Protein AF-A0A483A9T4-F1 (afdb_monomer_lite)

pLDDT: mean 86.32, std 17.81, range [47.78, 98.62]

Radius of gyration: 27.66 Å; chains: 1; bounding box: 50×21×95 Å

Structure (mmCIF, N/CA/C/O backbone):
data_AF-A0A483A9T4-F1
#
_entry.id   AF-A0A483A9T4-F1
#
loop_
_atom_site.group_PDB
_atom_site.id
_atom_site.type_symbol
_atom_site.label_atom_id
_atom_site.label_alt_id
_atom_site.label_comp_id
_atom_site.label_asym_id
_atom_site.label_entity_id
_atom_site.label_seq_id
_atom_site.pdbx_PDB_ins_code
_atom_site.Cartn_x
_atom_site.Cartn_y
_atom_site.Cartn_z
_atom_site.occupancy
_atom_site.B_iso_or_equiv
_atom_site.auth_seq_id
_atom_site.auth_comp_id
_atom_site.auth_asym_id
_atom_site.auth_atom_id
_atom_site.pdbx_PDB_model_num
ATOM 1 N N . MET A 1 1 ? 16.629 0.950 -12.809 1.00 86.12 1 MET A N 1
ATOM 2 C CA . MET A 1 1 ? 16.242 0.219 -11.592 1.00 86.12 1 MET A CA 1
ATOM 3 C C . MET A 1 1 ? 14.754 -0.090 -11.667 1.00 86.12 1 MET A C 1
ATOM 5 O O . MET A 1 1 ? 14.010 0.614 -12.337 1.00 86.12 1 MET A O 1
ATOM 9 N N . GLN A 1 2 ? 14.324 -1.174 -11.019 1.00 92.62 2 GLN A N 1
ATOM 10 C CA . GLN A 1 2 ? 12.915 -1.572 -11.004 1.00 92.62 2 GLN A CA 1
ATOM 11 C C . GLN A 1 2 ? 12.216 -1.025 -9.761 1.00 92.62 2 GLN A C 1
ATOM 13 O O . GLN A 1 2 ? 12.588 -1.358 -8.632 1.00 92.62 2 GLN A O 1
ATOM 18 N N . HIS A 1 3 ? 11.168 -0.243 -9.980 1.00 95.88 3 HIS A N 1
ATOM 19 C CA . HIS A 1 3 ? 10.283 0.289 -8.953 1.00 95.88 3 HIS A CA 1
ATOM 20 C C . HIS A 1 3 ? 9.021 -0.555 -8.893 1.00 95.88 3 HIS A C 1
ATOM 22 O O . HIS A 1 3 ? 8.415 -0.844 -9.918 1.00 95.88 3 HIS A O 1
ATOM 28 N N . LYS A 1 4 ? 8.608 -0.972 -7.702 1.00 97.50 4 LYS A N 1
ATOM 29 C CA . LYS A 1 4 ? 7.350 -1.699 -7.514 1.00 97.50 4 LYS A CA 1
ATOM 30 C C . LYS A 1 4 ? 6.236 -0.703 -7.247 1.00 97.50 4 LYS A C 1
ATOM 32 O O . LYS A 1 4 ? 6.438 0.253 -6.506 1.00 97.50 4 LYS A O 1
ATOM 37 N N . ILE A 1 5 ? 5.085 -0.950 -7.853 1.00 98.06 5 ILE A N 1
ATOM 38 C CA . ILE A 1 5 ? 3.920 -0.071 -7.817 1.00 98.06 5 ILE A CA 1
ATOM 39 C C . ILE A 1 5 ? 2.925 -0.622 -6.805 1.00 98.06 5 ILE A C 1
ATOM 41 O O . ILE A 1 5 ? 2.579 -1.809 -6.849 1.00 98.06 5 ILE A O 1
ATOM 45 N N . PHE A 1 6 ? 2.451 0.240 -5.916 1.00 98.44 6 PHE A N 1
ATOM 46 C CA . PHE A 1 6 ? 1.518 -0.105 -4.853 1.00 98.44 6 PHE A CA 1
ATOM 47 C C . PHE A 1 6 ? 0.378 0.906 -4.777 1.00 98.44 6 PHE A C 1
ATOM 49 O O . PHE A 1 6 ? 0.496 2.033 -5.249 1.00 98.44 6 PHE A O 1
ATOM 56 N N . THR A 1 7 ? -0.730 0.501 -4.172 1.00 98.38 7 THR A N 1
ATOM 57 C CA . THR A 1 7 ? -1.854 1.380 -3.833 1.00 98.38 7 THR A CA 1
ATOM 58 C C . THR A 1 7 ? -2.540 0.862 -2.575 1.00 98.38 7 THR A C 1
ATOM 60 O O . THR A 1 7 ? -2.379 -0.304 -2.211 1.00 98.38 7 THR A O 1
ATOM 63 N N . 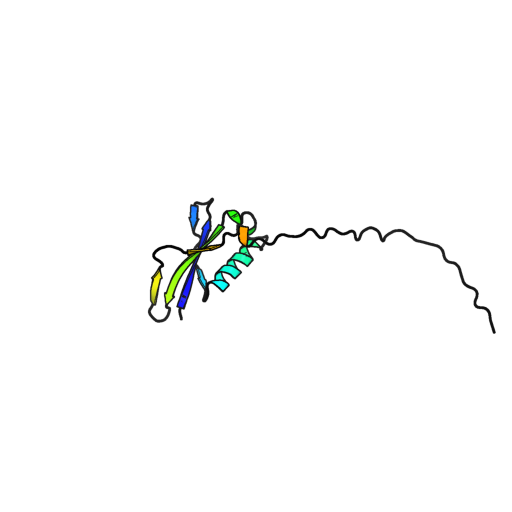ILE A 1 8 ? -3.313 1.720 -1.923 1.00 98.50 8 ILE A N 1
ATOM 64 C CA . ILE A 1 8 ? -4.180 1.360 -0.805 1.00 98.50 8 ILE A CA 1
ATOM 65 C C . ILE A 1 8 ? -5.617 1.480 -1.302 1.00 98.50 8 ILE A C 1
ATOM 67 O O . ILE A 1 8 ? -5.989 2.496 -1.888 1.00 98.50 8 ILE A O 1
ATOM 71 N N . TYR A 1 9 ? -6.410 0.435 -1.103 1.00 98.56 9 TYR A N 1
ATOM 72 C CA . TYR A 1 9 ? -7.844 0.461 -1.371 1.00 98.56 9 TYR A CA 1
ATOM 73 C C . TYR A 1 9 ? -8.600 0.797 -0.092 1.00 98.56 9 TYR A C 1
ATOM 75 O O . TYR A 1 9 ? -8.346 0.157 0.927 1.00 98.56 9 TYR A O 1
ATOM 83 N N . ASP A 1 10 ? -9.515 1.758 -0.173 1.00 98.12 10 ASP A N 1
ATOM 84 C CA . ASP A 1 10 ? -10.493 2.090 0.861 1.00 98.12 10 ASP A CA 1
ATOM 85 C C . ASP A 1 10 ? -11.826 1.421 0.501 1.00 98.12 10 ASP A C 1
ATOM 87 O O . ASP A 1 10 ? -12.482 1.789 -0.481 1.00 98.12 10 ASP A O 1
ATOM 91 N N . GLU A 1 11 ? -12.220 0.417 1.280 1.00 97.88 11 GLU A N 1
ATOM 92 C CA . GLU A 1 11 ? -13.448 -0.344 1.058 1.00 97.88 11 GLU A CA 1
ATOM 93 C C . GLU A 1 11 ? -14.710 0.503 1.290 1.00 97.88 11 GLU A C 1
ATOM 95 O O . GLU A 1 11 ? -15.722 0.290 0.622 1.00 97.88 11 GLU A O 1
ATOM 100 N N . LYS A 1 12 ? -14.670 1.492 2.192 1.00 97.25 12 LYS A N 1
ATOM 101 C CA . LYS A 1 12 ? -15.837 2.337 2.505 1.00 97.25 12 LYS A CA 1
ATOM 102 C C . LYS A 1 12 ? -16.041 3.438 1.484 1.00 97.25 12 LYS A C 1
ATOM 104 O O . LYS A 1 12 ? -17.183 3.741 1.146 1.00 97.25 12 LYS A O 1
ATOM 109 N N . ALA A 1 13 ? -14.957 4.005 0.967 1.00 97.06 13 ALA A N 1
ATOM 110 C CA . ALA A 1 13 ? -15.012 4.944 -0.146 1.00 97.06 13 ALA A CA 1
ATOM 111 C C . ALA A 1 13 ? -15.204 4.235 -1.499 1.00 97.06 13 ALA A C 1
ATOM 113 O O . ALA A 1 13 ? -15.618 4.866 -2.471 1.00 97.06 13 ALA A O 1
ATOM 114 N N . GLY A 1 14 ? -14.884 2.939 -1.582 1.00 97.31 14 GLY A N 1
ATOM 115 C CA . GLY A 1 14 ? -14.892 2.181 -2.830 1.00 97.31 14 GLY A CA 1
ATOM 116 C C . GLY A 1 14 ? -13.826 2.661 -3.821 1.00 97.31 14 GLY A C 1
ATOM 117 O O . GLY A 1 14 ? -14.010 2.526 -5.031 1.00 97.31 14 GLY A O 1
ATOM 118 N N . ALA A 1 15 ? -12.724 3.233 -3.328 1.00 97.50 15 ALA A N 1
ATOM 119 C CA . ALA A 1 15 ? -11.740 3.952 -4.132 1.00 97.50 15 ALA A CA 1
ATOM 120 C C . ALA A 1 15 ? -10.296 3.562 -3.787 1.00 97.50 15 ALA A C 1
ATOM 122 O O . ALA A 1 15 ? -9.990 3.121 -2.682 1.00 97.50 15 ALA A O 1
ATOM 123 N N . TYR A 1 16 ? -9.395 3.746 -4.753 1.00 98.12 16 TYR A N 1
ATOM 124 C CA . TYR A 1 16 ? -7.959 3.564 -4.557 1.00 98.12 16 TYR A CA 1
ATOM 125 C C . TYR A 1 16 ? -7.285 4.902 -4.291 1.00 98.12 16 TYR A C 1
ATOM 127 O O . TYR A 1 16 ? -7.582 5.904 -4.944 1.00 98.12 16 TYR A O 1
ATOM 135 N N . PHE A 1 17 ? -6.323 4.895 -3.378 1.00 97.69 17 PHE A N 1
ATOM 136 C CA . PHE A 1 17 ? -5.421 6.019 -3.190 1.00 97.69 17 PHE A CA 1
ATOM 137 C C . PHE A 1 17 ? -4.480 6.145 -4.398 1.00 97.69 17 PHE A C 1
ATOM 139 O O . PHE A 1 1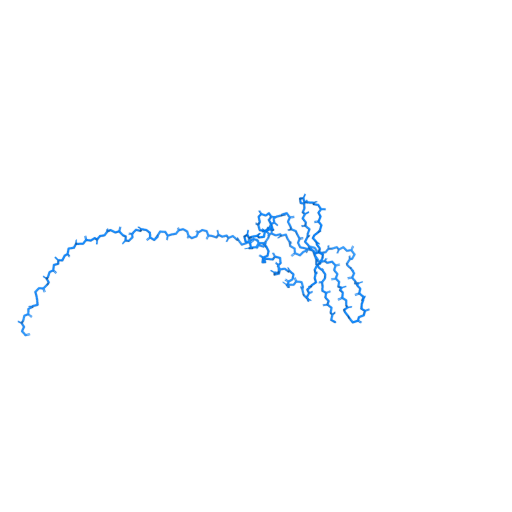7 ? -4.240 5.151 -5.103 1.00 97.69 17 PHE A O 1
ATOM 146 N N . PRO A 1 18 ? -3.910 7.341 -4.640 1.00 98.00 18 PRO A N 1
ATOM 147 C CA . PRO A 1 18 ? -2.896 7.523 -5.668 1.00 98.00 18 PRO A CA 1
ATOM 148 C C . PRO A 1 18 ? -1.789 6.460 -5.557 1.00 98.00 18 PRO A C 1
ATOM 150 O O . PRO A 1 18 ? -1.283 6.224 -4.455 1.00 98.00 18 PRO A O 1
ATOM 153 N N . PRO A 1 19 ? -1.417 5.792 -6.665 1.00 97.19 19 PRO A N 1
ATOM 154 C CA . PRO A 1 19 ? -0.346 4.812 -6.639 1.00 97.19 19 PRO A CA 1
ATOM 155 C C . PRO A 1 19 ? 0.985 5.425 -6.209 1.00 97.19 19 PRO A C 1
ATOM 157 O O . PRO A 1 19 ? 1.301 6.566 -6.546 1.00 97.19 19 PRO A O 1
ATOM 160 N N . PHE A 1 20 ? 1.789 4.632 -5.511 1.00 97.94 20 PHE A N 1
ATOM 161 C CA . PHE A 1 20 ? 3.125 5.008 -5.065 1.00 97.94 20 PHE A CA 1
ATOM 162 C C . PHE A 1 20 ? 4.147 3.926 -5.418 1.00 97.94 20 PHE A C 1
ATOM 164 O O . PHE A 1 20 ? 3.797 2.782 -5.722 1.00 97.94 20 PHE A O 1
ATOM 171 N N . PHE A 1 21 ? 5.425 4.302 -5.396 1.00 97.44 21 PHE A N 1
ATOM 172 C CA . PHE A 1 21 ? 6.523 3.479 -5.892 1.00 97.44 21 PHE A CA 1
ATOM 173 C C . PHE A 1 21 ? 7.538 3.207 -4.789 1.00 97.44 21 PHE A C 1
ATOM 175 O O . PHE A 1 21 ? 8.010 4.140 -4.143 1.00 97.44 21 PHE A O 1
ATOM 182 N N . LEU A 1 22 ? 7.904 1.939 -4.595 1.00 97.56 22 LEU A N 1
ATOM 183 C CA . LEU A 1 22 ? 8.959 1.546 -3.657 1.00 97.56 22 LEU A CA 1
ATOM 184 C C . LEU A 1 22 ? 9.855 0.438 -4.237 1.00 97.56 22 LEU A C 1
ATOM 186 O O . LEU A 1 22 ? 9.396 -0.372 -5.042 1.00 97.56 22 LEU A O 1
ATOM 190 N N . PRO A 1 23 ? 11.125 0.326 -3.808 1.00 96.06 23 PRO A N 1
ATOM 191 C CA . PRO A 1 23 ? 12.041 -0.705 -4.308 1.00 96.06 23 PRO A CA 1
ATOM 192 C C . PRO A 1 23 ? 11.600 -2.152 -4.018 1.00 96.06 23 PRO A C 1
ATOM 194 O O . PRO A 1 23 ? 11.849 -3.069 -4.809 1.00 96.06 23 PRO A O 1
ATOM 197 N N . THR A 1 24 ? 10.947 -2.402 -2.877 1.00 96.75 24 THR A N 1
ATOM 198 C CA . THR A 1 24 ? 10.580 -3.756 -2.420 1.00 96.75 24 THR A CA 1
ATOM 199 C C . THR A 1 24 ? 9.169 -3.806 -1.831 1.00 96.75 24 THR A C 1
ATOM 201 O O . THR A 1 24 ? 8.649 -2.799 -1.359 1.00 96.75 24 THR A O 1
ATOM 204 N N . LYS A 1 25 ? 8.553 -4.999 -1.822 1.00 97.50 25 LYS A N 1
ATOM 205 C CA . LYS A 1 25 ? 7.243 -5.222 -1.179 1.00 97.50 25 LYS A CA 1
ATOM 206 C C . LYS A 1 25 ? 7.303 -4.987 0.335 1.00 97.50 25 LYS A C 1
ATOM 208 O O . LYS A 1 25 ? 6.387 -4.398 0.888 1.00 97.50 25 LYS A O 1
ATOM 213 N N . ASN A 1 26 ? 8.404 -5.376 0.982 1.00 97.56 26 ASN A N 1
ATOM 214 C CA . ASN A 1 26 ? 8.593 -5.194 2.425 1.00 97.56 26 ASN A CA 1
ATOM 215 C C . ASN A 1 26 ? 8.630 -3.714 2.821 1.00 97.56 26 ASN A C 1
ATOM 217 O O . ASN A 1 26 ? 8.130 -3.359 3.882 1.00 97.56 26 ASN A O 1
ATOM 221 N N . MET A 1 27 ? 9.180 -2.846 1.963 1.00 97.94 27 MET A N 1
ATOM 222 C CA . MET A 1 27 ? 9.108 -1.401 2.187 1.00 97.94 27 MET A CA 1
ATOM 223 C C . MET A 1 27 ? 7.661 -0.907 2.137 1.00 97.94 27 MET A C 1
ATOM 225 O O . MET A 1 27 ? 7.266 -0.167 3.023 1.00 97.94 27 MET A O 1
ATOM 229 N N . ALA A 1 28 ? 6.855 -1.365 1.174 1.00 98.00 28 ALA A N 1
ATOM 230 C CA . ALA A 1 28 ? 5.439 -0.991 1.097 1.00 98.00 28 ALA A CA 1
ATOM 231 C C . ALA A 1 28 ? 4.637 -1.466 2.311 1.00 98.00 28 ALA A C 1
ATOM 233 O O . ALA A 1 28 ? 3.848 -0.702 2.855 1.00 98.00 28 ALA A O 1
ATOM 234 N N . ILE A 1 29 ? 4.883 -2.698 2.766 1.00 98.06 29 ILE A N 1
ATOM 235 C CA . ILE A 1 29 ? 4.269 -3.234 3.987 1.00 98.06 29 ILE A CA 1
ATOM 236 C C . ILE A 1 29 ? 4.654 -2.376 5.194 1.00 98.06 29 ILE A C 1
ATOM 238 O O . ILE A 1 29 ? 3.796 -2.071 6.010 1.00 98.06 29 ILE A O 1
ATOM 242 N N . ARG A 1 30 ? 5.915 -1.939 5.294 1.00 97.38 30 ARG A N 1
ATOM 243 C CA . ARG A 1 30 ? 6.371 -1.089 6.400 1.00 97.38 30 ARG A CA 1
ATOM 244 C C . ARG A 1 30 ? 5.781 0.319 6.356 1.00 97.38 30 ARG A C 1
ATOM 246 O O . ARG A 1 30 ? 5.398 0.830 7.398 1.00 97.38 30 ARG A O 1
ATOM 253 N N . GLU A 1 31 ? 5.685 0.934 5.178 1.00 97.94 31 GLU A N 1
ATOM 254 C CA . GLU A 1 31 ? 5.001 2.227 5.030 1.00 97.94 31 GLU A CA 1
ATOM 255 C C . GLU A 1 31 ? 3.527 2.116 5.432 1.00 97.94 31 GLU A C 1
ATOM 257 O O . GLU A 1 31 ? 3.013 2.958 6.164 1.00 97.94 31 GLU A O 1
ATOM 262 N N . PHE A 1 32 ? 2.857 1.036 5.030 1.00 98.19 32 PHE A N 1
ATOM 263 C CA . PHE A 1 32 ? 1.477 0.788 5.427 1.00 98.19 32 PHE A CA 1
ATOM 264 C C . PHE A 1 32 ? 1.338 0.495 6.931 1.00 98.19 32 PHE A C 1
ATOM 266 O O . PHE A 1 32 ? 0.453 1.055 7.568 1.00 98.19 32 PHE A O 1
ATOM 273 N N . ASP A 1 33 ? 2.243 -0.288 7.527 1.00 97.62 33 ASP A N 1
ATOM 274 C CA . ASP A 1 33 ? 2.311 -0.525 8.979 1.00 97.62 33 ASP A CA 1
ATOM 275 C C . ASP A 1 33 ? 2.484 0.782 9.767 1.00 97.62 33 ASP A C 1
ATOM 277 O O . ASP A 1 33 ? 1.816 0.984 10.783 1.00 97.62 33 ASP A O 1
ATOM 281 N N . ASN A 1 34 ? 3.327 1.698 9.279 1.00 97.06 34 ASN A N 1
ATOM 282 C CA . ASN A 1 34 ? 3.478 3.023 9.877 1.00 97.06 34 ASN A CA 1
ATOM 283 C C . ASN A 1 34 ? 2.145 3.782 9.844 1.00 97.06 34 ASN A C 1
ATOM 285 O O . ASN A 1 34 ? 1.715 4.285 10.875 1.00 97.06 34 ASN A O 1
ATOM 289 N N . LEU A 1 35 ? 1.454 3.805 8.698 1.00 97.06 35 LEU A N 1
ATOM 290 C CA . LEU A 1 35 ? 0.160 4.484 8.555 1.00 97.06 35 LEU A CA 1
ATOM 291 C C . LEU A 1 35 ? -0.955 3.857 9.401 1.00 97.06 35 LEU A C 1
ATOM 293 O O . LEU A 1 35 ? -1.853 4.567 9.846 1.00 97.06 35 LEU A O 1
ATOM 297 N N . VAL A 1 36 ? -0.931 2.540 9.607 1.00 97.56 36 VAL A N 1
ATOM 298 C CA . VAL A 1 36 ? -1.889 1.820 10.462 1.00 97.56 36 VAL A CA 1
ATOM 299 C C . VAL A 1 36 ? -1.668 2.146 11.942 1.00 97.56 36 VAL A C 1
ATOM 301 O O . VAL A 1 36 ? -2.618 2.181 12.727 1.00 97.56 36 VAL A O 1
ATOM 304 N N . ASN A 1 37 ? -0.420 2.385 12.343 1.00 96.50 37 ASN A N 1
ATOM 305 C CA . ASN A 1 37 ? -0.046 2.611 13.738 1.00 96.50 37 ASN A CA 1
ATOM 306 C C . ASN A 1 37 ? 0.208 4.093 14.081 1.00 96.50 37 ASN A C 1
ATOM 308 O O . ASN A 1 37 ? 0.541 4.385 15.226 1.00 96.50 37 ASN A O 1
ATOM 312 N N . ASP A 1 38 ? 0.030 5.011 13.130 1.00 96.38 38 ASP A N 1
ATOM 313 C CA . ASP A 1 38 ? 0.103 6.461 13.334 1.00 96.38 38 ASP A CA 1
ATOM 314 C C . ASP A 1 38 ? -1.271 7.029 13.747 1.00 96.38 38 ASP A C 1
ATOM 316 O O . ASP A 1 38 ? -2.178 7.046 12.914 1.00 96.38 38 ASP A O 1
ATOM 320 N N . PRO A 1 39 ? -1.449 7.532 14.985 1.00 95.12 39 PRO A N 1
ATOM 321 C CA . PRO A 1 39 ? -2.728 8.063 15.467 1.00 95.12 39 PRO A CA 1
ATOM 322 C C . PRO A 1 39 ? -3.342 9.177 14.605 1.00 95.12 39 PRO A C 1
ATOM 324 O O . PRO A 1 39 ? -4.568 9.331 14.579 1.00 95.12 39 PRO A O 1
ATOM 327 N N . GLU A 1 40 ? -2.515 9.936 13.881 1.00 95.88 40 GLU A N 1
ATOM 328 C CA . GLU A 1 40 ? -2.969 11.035 13.023 1.00 95.88 40 GLU A CA 1
ATOM 329 C C . GLU A 1 40 ? -3.488 10.546 11.662 1.00 95.88 40 GLU A C 1
ATOM 331 O O . GLU A 1 40 ? -4.263 11.232 10.986 1.00 95.88 40 GLU A O 1
ATOM 336 N N . SER A 1 41 ? -3.126 9.325 11.270 1.00 96.06 41 SER A N 1
ATOM 337 C CA . SER A 1 41 ? -3.547 8.716 10.015 1.00 96.06 41 SER A CA 1
ATOM 338 C C . SER A 1 41 ? -5.024 8.314 10.047 1.00 96.06 41 SER A C 1
ATOM 340 O O . SER A 1 41 ? -5.531 7.719 10.999 1.00 96.06 41 SER A O 1
ATOM 342 N N . GLN A 1 42 ? -5.743 8.565 8.951 1.00 94.94 42 GLN A N 1
ATOM 343 C CA . GLN A 1 42 ? -7.115 8.064 8.781 1.00 94.94 42 GLN A CA 1
ATOM 344 C C . GLN A 1 42 ? -7.163 6.529 8.766 1.00 94.94 42 GLN A C 1
ATOM 346 O O . GLN A 1 42 ? -8.123 5.929 9.249 1.00 94.94 42 GLN A O 1
ATOM 351 N N . ILE A 1 43 ? -6.081 5.902 8.301 1.00 97.12 43 ILE A N 1
ATOM 352 C CA . ILE A 1 43 ? -5.934 4.448 8.257 1.00 97.12 43 ILE A CA 1
ATOM 353 C C . ILE A 1 43 ? -5.880 3.871 9.672 1.00 97.12 43 ILE A C 1
ATOM 355 O O . ILE A 1 43 ? -6.487 2.839 9.929 1.00 97.12 43 ILE A O 1
ATOM 359 N N . HIS A 1 44 ? -5.253 4.557 10.627 1.00 96.88 44 HIS A N 1
ATOM 360 C CA . HIS A 1 44 ? -5.235 4.117 12.023 1.00 96.88 44 HIS A CA 1
ATOM 361 C C . HIS A 1 44 ? -6.626 4.076 12.672 1.00 96.88 44 HIS A C 1
ATOM 363 O O . HIS A 1 44 ? -6.908 3.205 13.510 1.00 96.88 44 HIS A O 1
ATOM 369 N N . LYS A 1 45 ? -7.499 5.014 12.282 1.00 95.69 45 LYS A N 1
ATOM 370 C CA . LYS A 1 45 ? -8.868 5.137 12.805 1.00 95.69 45 LYS A CA 1
ATOM 371 C C . LYS A 1 45 ? -9.758 3.995 12.319 1.00 95.69 45 LYS A C 1
ATOM 373 O O . LYS A 1 45 ? -10.554 3.480 13.102 1.00 95.69 45 LYS A O 1
ATOM 378 N N . HIS A 1 46 ? -9.574 3.557 11.073 1.00 96.44 46 HIS A N 1
ATOM 379 C CA . HIS A 1 46 ? -10.373 2.494 10.456 1.00 96.44 46 HIS A CA 1
ATOM 380 C C . HIS A 1 46 ? -9.518 1.460 9.702 1.00 96.44 46 HIS A C 1
ATOM 382 O O . HIS A 1 46 ? -9.710 1.253 8.508 1.00 96.44 46 HIS A O 1
ATOM 388 N N . PRO A 1 47 ? -8.568 0.778 10.361 1.00 97.00 47 PRO A N 1
ATOM 389 C CA . PRO A 1 47 ? -7.542 -0.006 9.672 1.00 97.00 47 PRO A CA 1
ATOM 390 C C . PRO A 1 47 ? -8.107 -1.208 8.918 1.00 97.00 47 PRO A C 1
ATOM 392 O O . PRO A 1 47 ? -7.531 -1.625 7.919 1.00 97.00 47 PRO A O 1
ATOM 395 N N . GLN A 1 48 ? -9.256 -1.725 9.349 1.00 97.25 48 GLN A N 1
ATOM 396 C CA . GLN A 1 48 ? -9.973 -2.793 8.662 1.00 97.25 48 GLN A CA 1
ATOM 397 C C . GLN A 1 48 ? -10.511 -2.390 7.284 1.00 97.25 48 GLN A C 1
ATOM 399 O O . GLN A 1 48 ? -10.696 -3.254 6.434 1.00 97.25 48 GLN A O 1
ATOM 404 N N . ASP A 1 49 ? -10.726 -1.096 7.048 1.00 98.00 49 ASP A N 1
ATOM 405 C CA . ASP A 1 49 ? -11.304 -0.589 5.802 1.00 98.00 49 ASP A CA 1
ATOM 406 C C . ASP A 1 49 ? -10.238 -0.392 4.711 1.00 98.00 49 ASP A C 1
ATOM 408 O O . ASP A 1 49 ? -10.571 -0.120 3.558 1.00 98.00 49 ASP A O 1
ATOM 412 N N . TYR A 1 50 ? -8.954 -0.564 5.053 1.00 98.44 50 TYR A N 1
ATOM 413 C CA . TYR A 1 50 ? -7.829 -0.320 4.158 1.00 98.44 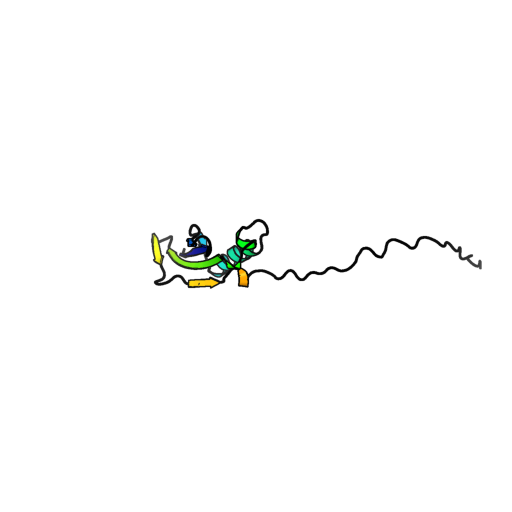50 TYR A CA 1
ATOM 414 C C . TYR A 1 50 ? -7.048 -1.595 3.855 1.00 98.44 50 TYR A C 1
ATOM 416 O O . TYR A 1 50 ? -6.644 -2.336 4.751 1.00 98.44 50 TYR A O 1
ATOM 424 N N . THR A 1 51 ? -6.767 -1.828 2.573 1.00 98.50 51 THR A N 1
ATOM 425 C CA . THR A 1 51 ? -5.950 -2.965 2.120 1.00 98.50 51 THR A CA 1
ATOM 426 C C . THR A 1 51 ? -4.836 -2.499 1.191 1.00 98.50 51 THR A C 1
ATOM 428 O O . THR A 1 51 ? -5.091 -1.786 0.217 1.00 98.50 51 THR A O 1
ATOM 431 N N . LEU A 1 52 ? -3.600 -2.925 1.464 1.00 98.62 52 LEU A N 1
ATOM 432 C CA . LEU A 1 52 ? -2.444 -2.648 0.613 1.00 98.62 52 LEU A CA 1
ATOM 433 C C . LEU A 1 52 ? -2.410 -3.617 -0.574 1.00 98.62 52 LEU A C 1
ATOM 435 O O . LEU A 1 52 ? -2.458 -4.834 -0.399 1.00 98.62 52 LEU A O 1
ATOM 439 N N . PHE A 1 53 ? -2.244 -3.089 -1.784 1.00 98.50 53 PHE A N 1
ATOM 440 C CA . PHE A 1 53 ? -2.138 -3.872 -3.011 1.00 98.50 53 PHE A CA 1
ATOM 441 C C . PHE A 1 53 ? -0.834 -3.606 -3.755 1.00 98.50 53 PHE A C 1
ATOM 443 O O . PHE A 1 53 ? -0.376 -2.473 -3.876 1.00 98.50 53 PHE A O 1
ATOM 450 N N . TYR A 1 54 ? -0.274 -4.671 -4.321 1.00 98.38 54 TYR A N 1
ATOM 451 C CA . TYR A 1 54 ? 0.806 -4.634 -5.297 1.00 98.38 54 TYR A CA 1
ATOM 452 C C . TYR A 1 54 ? 0.234 -4.724 -6.714 1.00 98.38 54 TYR A C 1
ATOM 454 O O . TYR A 1 54 ? -0.544 -5.634 -7.014 1.00 98.38 54 TYR A O 1
ATOM 462 N N . LEU A 1 55 ? 0.627 -3.779 -7.569 1.00 97.94 55 LEU A N 1
ATOM 463 C CA . LEU A 1 55 ? 0.070 -3.600 -8.910 1.00 97.94 55 LEU A CA 1
ATOM 464 C C . LEU A 1 55 ? 1.011 -4.065 -10.022 1.00 97.94 55 LEU A C 1
ATOM 466 O O . LEU A 1 55 ? 0.540 -4.541 -11.048 1.00 97.94 55 LEU A O 1
ATOM 470 N N . GLY A 1 56 ? 2.326 -3.933 -9.837 1.00 96.94 56 GLY A N 1
ATOM 471 C CA . GLY A 1 56 ? 3.279 -4.207 -10.910 1.00 96.94 56 GLY A CA 1
ATOM 472 C C . GLY A 1 56 ? 4.641 -3.556 -10.713 1.00 96.94 56 GLY A C 1
ATOM 473 O O . GLY A 1 56 ? 5.022 -3.196 -9.599 1.00 96.94 56 GLY A O 1
ATOM 474 N N . ILE A 1 57 ? 5.381 -3.421 -11.808 1.00 97.25 57 ILE A N 1
ATOM 475 C CA . ILE A 1 57 ? 6.754 -2.919 -11.848 1.00 97.25 57 ILE A CA 1
ATOM 476 C C . ILE A 1 57 ? 6.861 -1.820 -12.903 1.00 97.25 57 ILE A C 1
ATOM 478 O O . ILE A 1 57 ? 6.322 -1.944 -13.997 1.00 97.25 57 ILE A O 1
ATOM 482 N N . PHE A 1 58 ? 7.602 -0.769 -12.582 1.00 96.69 58 PHE A N 1
ATOM 483 C CA . PHE A 1 58 ? 8.088 0.222 -13.526 1.00 96.69 58 PHE A CA 1
ATOM 484 C C . PHE A 1 58 ? 9.613 0.124 -13.620 1.00 96.69 58 PHE A C 1
ATOM 486 O O . PHE A 1 58 ? 10.302 0.177 -12.600 1.00 96.69 58 PHE A O 1
ATOM 493 N N . ASP A 1 59 ? 10.142 -0.037 -14.828 1.00 96.12 59 ASP A N 1
ATOM 494 C CA . ASP A 1 59 ? 11.580 -0.014 -15.092 1.00 96.12 59 ASP A CA 1
ATOM 495 C C . ASP A 1 59 ? 11.999 1.372 -15.595 1.00 96.12 59 ASP A C 1
ATOM 497 O O . ASP A 1 59 ? 11.631 1.785 -16.695 1.00 96.12 59 ASP A O 1
ATOM 501 N N . ASP A 1 60 ? 12.788 2.086 -14.789 1.00 94.44 60 ASP A N 1
ATOM 502 C CA . ASP A 1 60 ? 13.228 3.451 -15.105 1.00 94.44 60 ASP A CA 1
ATOM 503 C C . ASP A 1 60 ? 14.276 3.534 -16.232 1.00 94.44 60 ASP A C 1
ATOM 505 O O . ASP A 1 60 ? 14.539 4.627 -16.730 1.00 94.44 60 ASP A O 1
ATOM 509 N N . ILE A 1 61 ? 14.850 2.402 -16.661 1.00 96.38 61 ILE A N 1
ATOM 510 C CA . ILE A 1 61 ? 15.830 2.363 -17.756 1.00 96.38 61 ILE A CA 1
ATOM 511 C C . ILE A 1 61 ? 15.108 2.225 -19.092 1.00 96.38 61 ILE A C 1
ATOM 513 O O . ILE A 1 61 ? 15.440 2.901 -20.062 1.00 96.38 61 ILE A O 1
ATOM 517 N N . THR A 1 62 ? 14.128 1.325 -19.150 1.00 96.81 62 THR A N 1
ATOM 518 C CA . THR A 1 62 ? 13.405 0.997 -20.386 1.00 96.81 62 THR A CA 1
ATOM 519 C C . THR A 1 62 ? 12.108 1.786 -20.546 1.00 96.81 62 THR A C 1
ATOM 521 O O . THR A 1 62 ? 11.512 1.754 -21.620 1.00 96.81 62 THR A O 1
ATOM 524 N N . ALA A 1 63 ? 11.672 2.495 -19.498 1.00 95.31 63 ALA A N 1
ATOM 525 C CA . ALA A 1 63 ? 10.370 3.157 -19.399 1.00 95.31 63 ALA A CA 1
ATOM 526 C C . ALA A 1 63 ? 9.178 2.197 -19.590 1.00 95.31 63 ALA A C 1
ATOM 528 O O . ALA A 1 63 ? 8.086 2.614 -19.981 1.00 95.31 63 ALA A O 1
ATOM 529 N N . ILE A 1 64 ? 9.377 0.906 -19.304 1.00 96.38 64 ILE A N 1
ATOM 530 C CA . ILE A 1 64 ? 8.339 -0.118 -19.413 1.00 96.38 64 ILE A CA 1
ATOM 531 C C . ILE A 1 64 ? 7.607 -0.244 -18.080 1.00 96.38 64 ILE A C 1
ATOM 533 O O . ILE A 1 64 ? 8.213 -0.452 -17.025 1.00 96.38 64 ILE A O 1
ATOM 537 N N . LEU A 1 65 ? 6.279 -0.172 -18.149 1.00 96.12 65 LEU A N 1
ATOM 538 C CA . LEU A 1 65 ? 5.388 -0.532 -17.056 1.00 96.12 65 LEU A CA 1
ATOM 539 C C . LEU A 1 65 ? 4.855 -1.943 -17.306 1.00 96.12 65 LEU A C 1
ATOM 541 O O . LEU A 1 65 ? 4.276 -2.220 -18.351 1.00 96.12 65 LEU A O 1
ATOM 545 N N . THR A 1 66 ? 5.087 -2.836 -16.351 1.00 95.62 66 THR A N 1
ATOM 546 C CA . THR A 1 66 ? 4.569 -4.207 -16.345 1.00 95.62 66 THR A CA 1
ATOM 547 C C . THR A 1 66 ? 3.575 -4.336 -15.204 1.00 95.62 66 THR A C 1
ATOM 549 O O . THR A 1 66 ? 3.967 -4.370 -14.036 1.00 95.62 66 THR A O 1
ATOM 552 N N . ASP A 1 67 ? 2.290 -4.386 -15.524 1.00 92.31 67 ASP A N 1
ATOM 553 C CA . ASP A 1 67 ? 1.229 -4.641 -14.562 1.00 92.31 67 ASP A CA 1
ATOM 554 C C . ASP A 1 67 ? 1.044 -6.144 -14.308 1.00 92.31 67 ASP A C 1
ATOM 556 O O . ASP A 1 67 ? 1.498 -7.011 -15.059 1.00 92.31 67 ASP A O 1
ATOM 560 N N . LEU A 1 68 ? 0.403 -6.464 -13.189 1.00 88.94 68 LEU A N 1
ATOM 561 C CA . LEU A 1 68 ? -0.056 -7.813 -12.901 1.00 88.94 68 LEU A CA 1
ATOM 562 C C . LEU A 1 68 ? -1.452 -8.021 -13.487 1.00 88.94 68 LEU A C 1
ATOM 564 O O . LEU A 1 68 ? -2.333 -7.186 -13.302 1.00 88.94 68 LEU A O 1
ATOM 568 N N . THR A 1 69 ? -1.704 -9.209 -14.047 1.00 86.44 69 THR A N 1
ATOM 569 C CA . THR A 1 69 ? -3.041 -9.634 -14.512 1.00 86.44 69 THR A CA 1
ATOM 570 C C . THR A 1 69 ? -4.116 -9.495 -13.429 1.00 86.44 69 THR A C 1
ATOM 572 O O . THR A 1 69 ? -5.302 -9.347 -13.712 1.00 86.44 69 THR A O 1
ATOM 575 N N . SER A 1 70 ? -3.720 -9.564 -12.159 1.00 90.56 70 SER A N 1
ATOM 576 C CA . SER A 1 70 ? -4.564 -9.228 -11.020 1.00 90.56 70 SER A CA 1
ATOM 577 C C . SER A 1 70 ? -3.713 -8.624 -9.911 1.00 90.56 70 SER A C 1
ATOM 579 O O . SER A 1 70 ? -2.616 -9.109 -9.627 1.00 90.56 70 SER A O 1
ATOM 581 N N . LYS A 1 71 ? -4.236 -7.580 -9.260 1.00 91.69 71 LYS A N 1
ATOM 582 C CA . LYS A 1 71 ? -3.611 -6.988 -8.072 1.00 91.69 71 LYS A CA 1
ATOM 583 C C . LYS A 1 71 ? -3.422 -8.044 -6.982 1.00 91.69 71 LYS A C 1
ATOM 585 O O . LYS A 1 71 ? -4.303 -8.871 -6.750 1.00 91.69 71 LYS A O 1
ATOM 590 N N . VAL A 1 72 ? -2.291 -7.986 -6.290 1.00 97.00 72 VAL A N 1
ATOM 591 C CA . VAL A 1 72 ? -1.975 -8.902 -5.186 1.00 97.00 72 VAL A CA 1
ATOM 592 C C . VAL A 1 72 ? -2.148 -8.155 -3.873 1.00 97.00 72 VAL A C 1
ATOM 594 O O . VAL A 1 72 ? -1.476 -7.147 -3.662 1.00 97.00 72 VAL A O 1
ATOM 597 N N . SER A 1 73 ? -3.043 -8.630 -3.004 1.00 97.38 73 SER A N 1
ATOM 598 C CA . SER A 1 73 ? -3.166 -8.090 -1.644 1.00 97.38 73 SER A CA 1
ATOM 599 C C . SER A 1 73 ? -1.903 -8.410 -0.847 1.00 97.38 73 SER A C 1
ATOM 601 O O . SER A 1 73 ? -1.388 -9.527 -0.920 1.00 97.38 73 SER A O 1
ATOM 603 N N . LEU A 1 74 ? -1.393 -7.421 -0.120 1.00 97.31 74 LEU A N 1
ATOM 604 C CA . LEU A 1 74 ? -0.232 -7.542 0.762 1.00 97.31 74 LEU A CA 1
ATOM 605 C C . LEU A 1 74 ? -0.601 -7.483 2.250 1.00 97.31 74 LEU A C 1
ATOM 607 O O . LEU A 1 74 ? 0.301 -7.539 3.081 1.00 97.31 74 LEU A O 1
ATOM 611 N N . GLY A 1 75 ? -1.890 -7.373 2.574 1.00 96.56 75 GLY A N 1
ATOM 612 C CA . GLY A 1 75 ? -2.396 -7.349 3.945 1.00 96.56 75 GLY A CA 1
ATOM 613 C C . GLY A 1 75 ? -3.440 -6.259 4.167 1.00 96.56 75 GLY A C 1
ATOM 614 O O . GLY A 1 75 ? -3.392 -5.184 3.554 1.00 96.56 75 GLY A O 1
ATOM 615 N N . ASN A 1 76 ? -4.395 -6.558 5.043 1.00 98.00 76 ASN A N 1
ATOM 616 C CA . ASN A 1 76 ? -5.380 -5.593 5.524 1.00 98.00 76 ASN A CA 1
ATOM 617 C C . ASN A 1 76 ? -4.826 -4.853 6.750 1.00 98.00 76 ASN A C 1
ATOM 619 O O . ASN A 1 76 ? -4.079 -5.429 7.541 1.00 98.00 76 ASN A O 1
ATOM 623 N N . GLY A 1 77 ? -5.185 -3.582 6.933 1.00 95.75 77 GLY A N 1
ATOM 624 C CA . GLY A 1 77 ? -4.655 -2.788 8.041 1.00 95.75 77 GLY A CA 1
ATOM 625 C C . GLY A 1 77 ? -4.982 -3.375 9.418 1.00 95.75 77 GLY A C 1
ATOM 626 O O . GLY A 1 77 ? -4.194 -3.215 10.348 1.00 95.75 77 GLY A O 1
ATOM 627 N N . LEU A 1 78 ? -6.088 -4.113 9.564 1.00 95.88 78 LEU A N 1
ATOM 628 C CA . LEU A 1 78 ? -6.438 -4.789 10.815 1.00 95.88 78 LEU A CA 1
ATOM 629 C C . LEU A 1 78 ? -5.373 -5.806 11.255 1.00 95.88 78 LEU A C 1
ATOM 631 O O . LEU A 1 78 ? -5.133 -5.951 12.450 1.00 95.88 78 LEU A O 1
ATOM 635 N N . GLU A 1 79 ? -4.710 -6.471 10.306 1.00 94.19 79 GLU A N 1
ATOM 636 C CA . GLU A 1 79 ? -3.674 -7.480 10.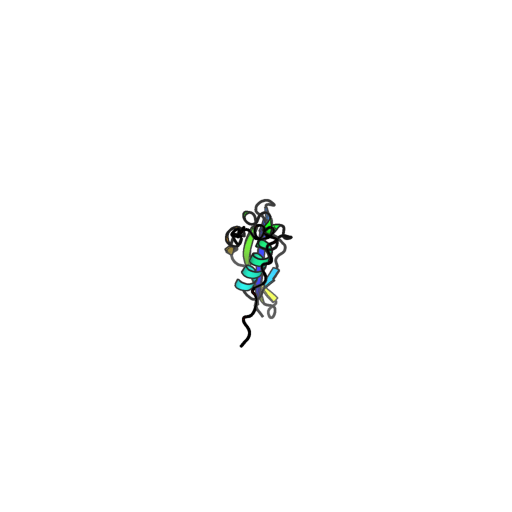572 1.00 94.19 79 GLU A CA 1
ATOM 637 C C . GLU A 1 79 ? -2.377 -6.855 11.114 1.00 94.19 79 GLU A C 1
ATOM 639 O O . GLU A 1 79 ? -1.595 -7.532 11.779 1.00 94.19 79 GLU A O 1
ATOM 644 N N . LEU A 1 80 ? -2.154 -5.564 10.848 1.00 90.75 80 LEU A N 1
ATOM 645 C CA . LEU A 1 80 ? -0.938 -4.826 11.214 1.00 90.75 80 LEU A CA 1
ATOM 646 C C . LEU A 1 80 ? -1.124 -3.920 12.440 1.00 90.75 80 LEU A C 1
ATOM 648 O O . LEU A 1 80 ? -0.157 -3.342 12.945 1.00 90.75 80 LEU A O 1
ATOM 652 N N . LYS A 1 81 ? -2.356 -3.775 12.943 1.00 91.31 81 LYS A N 1
ATOM 653 C CA . LYS A 1 81 ? -2.631 -2.931 14.109 1.00 91.31 81 LYS A CA 1
ATOM 654 C C . LYS A 1 81 ? -2.021 -3.560 15.361 1.00 91.31 81 LYS A C 1
ATOM 656 O O . LYS A 1 81 ? -2.405 -4.655 15.772 1.00 91.31 81 LYS A O 1
ATOM 661 N N . ARG A 1 82 ? -1.094 -2.854 16.013 1.00 91.25 82 ARG A N 1
ATOM 662 C CA . ARG A 1 82 ? -0.488 -3.322 17.267 1.00 91.25 82 ARG A CA 1
ATOM 663 C C . ARG A 1 82 ? -1.520 -3.261 18.390 1.00 91.25 82 ARG A C 1
ATOM 665 O O . ARG A 1 82 ? -2.157 -2.231 18.605 1.00 91.25 82 ARG A O 1
ATOM 672 N N . GLN A 1 83 ? -1.679 -4.361 19.122 1.00 80.12 83 GLN A N 1
ATOM 673 C CA . GLN A 1 83 ? -2.483 -4.365 20.341 1.00 80.12 83 GLN A CA 1
ATOM 674 C C . GLN A 1 83 ? -1.729 -3.591 21.421 1.00 80.12 83 GLN A C 1
ATOM 676 O O . GLN A 1 83 ? -0.634 -3.977 21.826 1.00 80.12 83 GLN A O 1
ATOM 681 N N . GLN A 1 84 ? -2.304 -2.485 21.878 1.00 66.62 84 GLN A N 1
ATOM 682 C CA . GLN A 1 84 ? -1.773 -1.751 23.013 1.00 66.62 84 GLN A CA 1
ATOM 683 C C . GLN A 1 84 ? -2.190 -2.510 24.274 1.00 66.62 84 GLN A C 1
ATOM 685 O O . GLN A 1 84 ? -3.325 -2.407 24.726 1.00 66.62 84 GLN A O 1
ATOM 690 N N . SER A 1 85 ? -1.303 -3.353 24.799 1.00 58.84 85 SER A N 1
ATOM 691 C CA . SER A 1 85 ? -1.511 -3.962 26.110 1.00 58.84 85 SER A CA 1
ATOM 692 C C . SER A 1 85 ? -1.484 -2.852 27.160 1.00 58.84 85 SER A C 1
ATOM 694 O O . SER A 1 85 ? -0.441 -2.226 27.365 1.00 58.84 85 SER A O 1
ATOM 696 N N . GLU A 1 86 ? -2.621 -2.586 27.799 1.00 54.09 86 GLU A N 1
ATOM 697 C CA . GLU A 1 86 ? -2.721 -1.654 28.921 1.00 54.09 86 GLU A CA 1
ATOM 698 C C . GLU A 1 86 ? -1.833 -2.137 30.077 1.00 54.09 86 GLU A C 1
ATOM 700 O O . GLU A 1 86 ? -2.191 -3.051 30.815 1.00 54.09 86 GLU A O 1
ATOM 705 N N . ILE A 1 87 ? -0.664 -1.522 30.265 1.00 57.72 87 ILE A N 1
ATOM 706 C CA . ILE A 1 87 ? 0.049 -1.591 31.545 1.00 57.72 87 ILE A CA 1
ATOM 707 C C . ILE A 1 87 ? -0.422 -0.386 32.358 1.00 57.72 87 ILE A C 1
ATOM 709 O O . ILE A 1 87 ? 0.211 0.665 32.382 1.00 57.72 87 ILE A O 1
ATOM 713 N N . SER A 1 88 ? -1.585 -0.538 32.987 1.00 58.81 88 SER A N 1
ATOM 714 C CA . SER A 1 88 ? -2.043 0.323 34.076 1.00 58.81 88 SER A CA 1
ATOM 715 C C . SER A 1 88 ? -1.558 -0.291 35.389 1.00 58.81 88 SER A C 1
ATOM 717 O O . SER A 1 88 ? -2.161 -1.240 35.885 1.00 58.81 88 SER A O 1
ATOM 719 N N . LEU A 1 89 ? -0.438 0.191 35.936 1.00 53.19 89 LEU A N 1
ATOM 720 C CA . LEU A 1 89 ? 0.012 -0.164 37.287 1.00 53.19 89 LEU A CA 1
ATOM 721 C C . LEU A 1 89 ? 0.514 1.083 38.036 1.00 53.19 89 LEU A C 1
ATOM 723 O O . LEU A 1 89 ? 1.680 1.455 37.968 1.00 53.19 89 LEU A O 1
ATOM 727 N N . THR A 1 90 ? -0.421 1.715 38.752 1.00 56.16 90 THR A N 1
ATOM 728 C CA . THR A 1 90 ? -0.291 2.094 40.174 1.00 56.16 90 THR A CA 1
ATOM 729 C C . THR A 1 90 ? 1.023 2.762 40.623 1.00 56.16 90 THR A C 1
ATOM 731 O O . THR A 1 90 ? 1.794 2.149 41.361 1.00 56.16 90 THR A O 1
ATOM 734 N N . VAL A 1 91 ? 1.262 4.032 40.275 1.00 58.91 91 VAL A N 1
ATOM 735 C CA . VAL A 1 91 ? 2.334 4.840 40.912 1.00 58.91 91 VAL A CA 1
ATOM 736 C C . VAL A 1 91 ? 1.839 5.782 42.021 1.00 58.91 91 VAL A C 1
ATOM 738 O O . VAL A 1 91 ? 2.656 6.403 42.694 1.00 58.91 91 VAL A O 1
ATOM 741 N N . ASP A 1 92 ? 0.534 5.826 42.307 1.00 52.91 92 ASP A N 1
ATOM 742 C CA . ASP A 1 92 ? -0.038 6.848 43.204 1.00 52.91 92 ASP A CA 1
ATOM 743 C C . ASP A 1 92 ? -0.067 6.490 44.708 1.00 52.91 92 ASP A C 1
ATOM 745 O O . ASP A 1 92 ? -0.511 7.299 45.515 1.00 52.91 92 ASP A O 1
ATOM 749 N N . ASN A 1 93 ? 0.448 5.329 45.140 1.00 57.91 93 ASN A N 1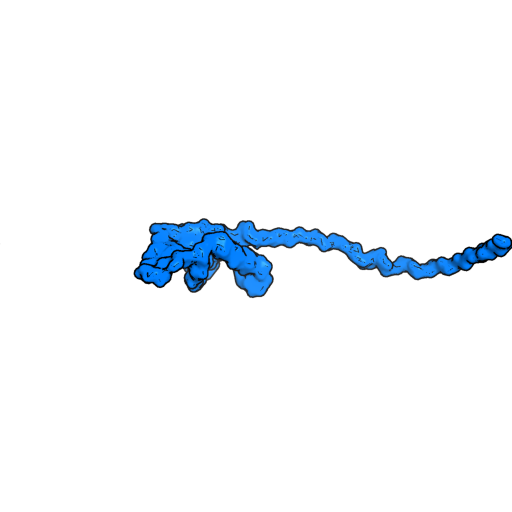
ATOM 750 C CA . ASN A 1 93 ? 0.359 4.886 46.550 1.00 57.91 93 ASN A CA 1
ATOM 751 C C . ASN A 1 93 ? 1.645 5.029 47.397 1.00 57.91 93 ASN A C 1
ATOM 753 O O . ASN A 1 93 ? 1.754 4.390 48.440 1.00 57.91 93 ASN A O 1
ATOM 757 N N . LEU A 1 94 ? 2.610 5.873 47.015 1.00 54.47 94 LEU A N 1
ATOM 758 C CA . LEU A 1 94 ? 3.791 6.178 47.857 1.00 54.47 94 LEU A CA 1
ATOM 759 C C . LEU A 1 94 ? 3.799 7.596 48.454 1.00 54.47 94 LEU A C 1
ATOM 761 O O . LEU A 1 94 ? 4.798 8.035 49.015 1.00 54.47 94 LEU A O 1
ATOM 765 N N . SER A 1 95 ? 2.669 8.298 48.396 1.00 57.91 95 SER A N 1
ATOM 766 C CA . SER A 1 95 ? 2.479 9.618 48.999 1.00 57.91 95 SER A CA 1
ATOM 767 C C . SER A 1 95 ? 1.549 9.509 50.212 1.00 57.91 95 SER A C 1
ATOM 769 O O . SER A 1 95 ? 0.358 9.771 50.063 1.00 57.91 95 SER A O 1
ATOM 771 N N . SER A 1 96 ? 2.062 9.078 51.375 1.00 52.91 96 SER A N 1
ATOM 772 C CA . SER A 1 96 ? 1.607 9.445 52.744 1.00 52.91 96 SER A CA 1
ATOM 773 C C . SER A 1 96 ? 2.157 8.468 53.798 1.00 52.91 96 SER A C 1
ATOM 775 O O . SER A 1 96 ? 1.505 7.484 54.139 1.00 52.91 96 SER A O 1
ATOM 777 N N . ALA A 1 97 ? 3.345 8.754 54.333 1.00 49.12 97 ALA A N 1
ATOM 778 C CA . ALA A 1 97 ? 3.760 8.350 55.681 1.00 49.12 97 ALA A CA 1
ATOM 779 C C . ALA A 1 97 ? 4.902 9.280 56.129 1.00 49.12 97 ALA A C 1
ATOM 781 O O . ALA A 1 97 ? 6.081 8.941 56.034 1.00 49.12 97 ALA A O 1
ATOM 782 N N . GLU A 1 98 ? 4.536 10.497 56.528 1.00 52.69 98 GLU A N 1
ATOM 783 C CA . GLU A 1 98 ? 5.393 11.381 57.319 1.00 52.69 98 GLU A CA 1
ATOM 784 C C . GLU A 1 98 ? 5.454 10.899 58.785 1.00 52.69 98 GLU A C 1
ATOM 786 O O . GLU A 1 98 ? 4.472 10.375 59.307 1.00 52.69 98 GLU A O 1
ATOM 791 N N . GLU A 1 99 ? 6.619 11.142 59.406 1.00 49.47 99 GLU A N 1
ATOM 792 C CA . GLU A 1 99 ? 6.926 11.213 60.851 1.00 49.47 99 GLU A CA 1
ATOM 793 C C . GLU A 1 99 ? 6.981 9.914 61.685 1.00 49.47 99 GLU A C 1
ATOM 795 O O . GLU A 1 99 ? 5.965 9.298 61.968 1.00 49.47 99 GLU A O 1
ATOM 800 N N . VAL A 1 100 ? 8.183 9.550 62.174 1.00 47.91 100 VAL A N 1
ATOM 801 C CA . VAL A 1 100 ? 8.639 9.807 63.565 1.00 47.91 100 VAL A CA 1
ATOM 802 C C . VAL A 1 100 ? 10.181 9.800 63.595 1.00 47.91 100 VAL A C 1
ATOM 804 O O . VAL A 1 100 ? 10.823 8.834 63.187 1.00 47.91 100 VAL A O 1
ATOM 807 N N . GLN A 1 101 ? 10.774 10.898 64.071 1.00 50.19 101 GLN A N 1
ATOM 808 C CA . GLN A 1 101 ? 12.176 10.986 64.490 1.00 50.19 101 GLN A CA 1
ATOM 809 C C . GLN A 1 101 ? 12.365 10.226 65.810 1.00 50.19 101 GLN A C 1
ATOM 811 O O . GLN A 1 101 ? 11.668 10.520 66.777 1.00 50.19 101 GLN A O 1
ATOM 816 N N . GLU A 1 102 ? 13.348 9.332 65.895 1.00 47.78 102 GLU A N 1
ATOM 817 C CA . GLU A 1 102 ? 13.884 8.898 67.188 1.00 47.78 102 GLU A CA 1
ATOM 818 C C . GLU A 1 102 ? 15.417 8.888 67.114 1.00 47.78 102 GLU A C 1
ATOM 820 O O . GLU A 1 102 ? 16.032 8.123 66.368 1.00 47.78 102 GLU A O 1
ATOM 825 N N . GLU A 1 103 ? 16.028 9.833 67.831 1.00 50.22 103 GLU A N 1
ATOM 826 C CA . GLU A 1 103 ? 17.471 9.949 68.014 1.00 50.22 103 GLU A CA 1
ATOM 827 C C . GLU A 1 103 ? 18.024 8.675 68.663 1.00 50.22 103 GLU A C 1
ATOM 829 O O . GLU A 1 103 ? 17.618 8.291 69.760 1.00 50.2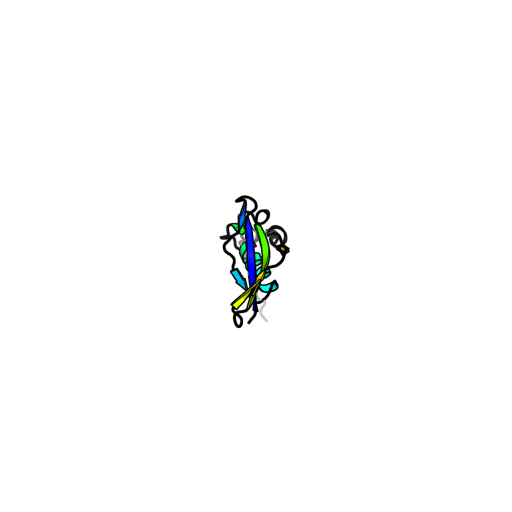2 103 GLU A O 1
ATOM 834 N N . ILE A 1 104 ? 19.004 8.039 68.024 1.00 57.28 104 ILE A N 1
ATOM 835 C CA . ILE A 1 104 ? 19.774 6.967 68.656 1.00 57.28 104 ILE A CA 1
ATOM 836 C C . ILE A 1 104 ? 20.961 7.628 69.374 1.00 57.28 104 ILE A C 1
ATOM 838 O O . ILE A 1 104 ? 21.790 8.250 68.700 1.00 57.28 104 ILE A O 1
ATOM 842 N N . PRO A 1 105 ? 21.105 7.520 70.709 1.00 60.69 105 PRO A N 1
ATOM 843 C CA . PRO A 1 105 ? 22.271 8.065 71.384 1.00 60.69 105 PRO A CA 1
ATOM 844 C C . PRO A 1 105 ? 23.477 7.172 71.078 1.00 60.69 105 PRO A C 1
ATOM 846 O O . PRO A 1 105 ? 23.460 5.969 71.338 1.00 60.69 105 PRO A O 1
ATOM 849 N N . PHE A 1 106 ? 24.543 7.761 70.536 1.00 57.06 106 PHE A N 1
ATOM 850 C CA . PHE A 1 106 ? 25.830 7.079 70.396 1.00 57.06 106 PHE A CA 1
ATOM 851 C C . PHE A 1 106 ? 26.406 6.767 71.789 1.00 57.06 106 PHE A C 1
ATOM 853 O O . PHE A 1 106 ? 26.639 7.701 72.562 1.00 57.06 106 PHE A O 1
ATOM 860 N N . PRO A 1 107 ? 26.697 5.498 72.131 1.00 63.72 107 PRO A N 1
ATOM 861 C CA . PRO A 1 107 ? 27.488 5.200 73.311 1.00 63.72 107 PRO A CA 1
ATOM 862 C C . PRO A 1 107 ? 28.959 5.514 73.025 1.00 63.72 107 PRO A C 1
ATOM 864 O O . PRO A 1 107 ? 29.576 4.968 72.111 1.00 63.72 107 PRO A O 1
ATOM 867 N N . SER A 1 108 ? 29.521 6.410 73.826 1.00 56.78 108 SER A N 1
ATOM 868 C CA . SER A 1 108 ? 30.938 6.745 73.841 1.00 56.78 108 SER A CA 1
ATOM 869 C C . SER A 1 108 ? 31.767 5.628 74.482 1.00 56.78 108 SER A C 1
ATOM 871 O O . SER A 1 108 ? 31.541 5.274 75.642 1.00 56.78 108 SER A O 1
ATOM 873 N N . LYS A 1 109 ? 32.757 5.119 73.739 1.00 50.12 109 LYS A N 1
ATOM 874 C CA . LYS A 1 109 ? 34.088 4.721 74.229 1.00 50.12 109 LYS A CA 1
ATOM 875 C C . LYS A 1 109 ? 35.049 4.457 73.078 1.00 50.12 109 LYS A C 1
ATOM 877 O O . LYS A 1 109 ? 34.637 3.767 72.123 1.00 50.12 109 LYS A O 1
#

Secondary structure (DSSP, 8-state):
-EEEEEEEEETTTTEEPPPEEESSHHHHHHHHHHHHH-TTSHHHHSGGGEEEEEEEEEETTTTEEEEEEEEEEEEEHHHHPPP--------TTSS-------PPPPPP-

Foldseek 3Di:
DKWWKKWKAQQVVRDIDPIDTDPDPVVQVVVLLCLCADPVHPCVVPQQRIWMWTFFIADPVVRDTDGDPDIDTPDTSVVSHDDDDDPDDDPPPPPDDDDDDDDDDDDDD

Sequence (109 aa):
MQHKIFTIYDEKAGAYFPPFFLPTKNMAIREFDNLVNDPESQIHKHPQDYTLFYLGIFDDITAILTDLTSKVSLGNGLELKRQQSEISLTVDNLSSAEEVQEEIPFPSK